Protein AF-A0A844EHF6-F1 (afdb_monomer_lite)

Radius of gyration: 12.12 Å; chains: 1; bounding box: 34×22×22 Å

pLDDT: mean 93.3, std 6.78, range [57.09, 98.25]

Foldseek 3Di:
DDDDDDDPDQQLPDPDPDDDDPDDPVLDADDDNSVVNDVSVDDVSVD

Secondary structure (DSSP, 8-state):
--------S-GGG--SS-------TT----SHHHHHHHHHH-GGGG-

Organism: NCBI:txid152331

Sequence (47 aa):
MATFKLIKGDITTMTVDAIVNAANTALSGGGGVDGAIHRAAGPELDE

Structure (mmCIF, N/CA/C/O backbone):
data_AF-A0A844EHF6-F1
#
_entry.id   AF-A0A844EHF6-F1
#
loop_
_atom_site.group_PDB
_atom_site.id
_atom_site.type_symbol
_atom_site.label_atom_id
_atom_site.label_alt_id
_atom_site.label_comp_id
_atom_site.label_asym_id
_atom_site.label_entity_id
_atom_site.label_seq_id
_atom_site.pdbx_PDB_ins_code
_atom_site.Cartn_x
_atom_site.Cartn_y
_atom_site.Cartn_z
_atom_site.occupancy
_atom_site.B_iso_or_equiv
_atom_site.auth_seq_id
_atom_site.auth_comp_id
_atom_site.auth_asym_id
_atom_site.auth_atom_id
_atom_site.pdbx_PDB_model_num
ATOM 1 N N . MET A 1 1 ? -22.363 -8.057 -3.134 1.00 84.50 1 MET A N 1
ATOM 2 C CA . MET A 1 1 ? -21.846 -6.888 -3.881 1.00 84.50 1 MET A CA 1
ATOM 3 C C . MET A 1 1 ? -20.784 -6.219 -3.031 1.00 84.50 1 MET A C 1
ATOM 5 O O . MET A 1 1 ? -20.937 -6.225 -1.816 1.00 84.50 1 MET A O 1
ATOM 9 N N . ALA A 1 2 ? -19.722 -5.694 -3.640 1.00 91.06 2 ALA A N 1
ATOM 10 C CA . ALA A 1 2 ? -18.718 -4.924 -2.912 1.00 91.06 2 ALA A CA 1
ATOM 11 C C . ALA A 1 2 ? -19.217 -3.490 -2.669 1.00 91.06 2 ALA A C 1
ATOM 13 O O . ALA A 1 2 ? -19.881 -2.911 -3.530 1.00 91.06 2 ALA A O 1
ATOM 14 N N . THR A 1 3 ? -18.890 -2.931 -1.505 1.00 96.75 3 THR A N 1
ATOM 15 C CA . THR A 1 3 ? -19.167 -1.532 -1.152 1.00 96.75 3 THR A CA 1
ATOM 16 C C . THR A 1 3 ? -17.893 -0.717 -1.328 1.00 96.75 3 THR A C 1
ATOM 18 O O . THR A 1 3 ? -16.841 -1.120 -0.838 1.00 96.75 3 THR A O 1
ATOM 21 N N . PHE A 1 4 ? -17.984 0.444 -1.977 1.00 96.12 4 PHE A N 1
ATOM 22 C CA . PHE A 1 4 ? -16.838 1.322 -2.218 1.00 96.12 4 PHE A CA 1
ATOM 23 C C . PHE A 1 4 ? -16.911 2.588 -1.363 1.00 96.12 4 PHE A C 1
ATOM 25 O O . PHE A 1 4 ? -17.989 3.134 -1.126 1.00 96.12 4 PHE A O 1
ATOM 32 N N . LYS A 1 5 ? -15.747 3.068 -0.921 1.00 96.94 5 LYS A N 1
ATOM 33 C CA . LYS A 1 5 ? -15.568 4.356 -0.241 1.00 96.94 5 LYS A CA 1
ATOM 34 C C . LYS A 1 5 ? -14.361 5.058 -0.854 1.00 96.94 5 LYS A C 1
ATOM 36 O O . LYS A 1 5 ? -13.346 4.415 -1.098 1.00 96.94 5 LYS A O 1
ATOM 41 N N . LEU A 1 6 ? -14.472 6.363 -1.088 1.00 97.69 6 LEU A N 1
ATOM 42 C CA . LEU A 1 6 ? -13.350 7.193 -1.521 1.00 97.69 6 LEU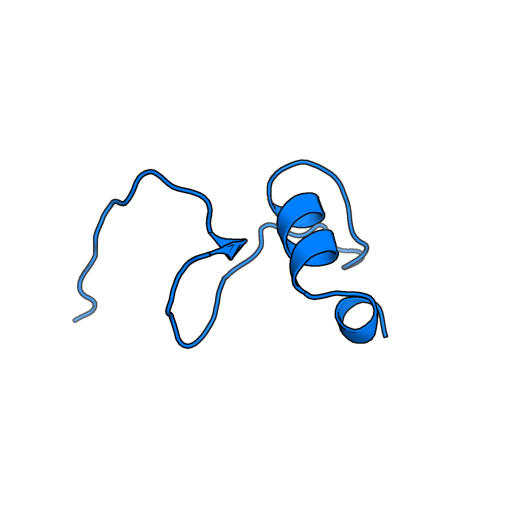 A CA 1
ATOM 43 C C . LEU A 1 6 ? -12.825 7.949 -0.305 1.00 97.69 6 LEU A C 1
ATOM 45 O O . LEU A 1 6 ? -13.568 8.692 0.335 1.00 97.69 6 LEU A O 1
ATOM 49 N N . ILE A 1 7 ? -11.554 7.741 0.016 1.00 97.25 7 ILE A N 1
ATOM 50 C CA . ILE A 1 7 ? -10.894 8.336 1.177 1.00 97.25 7 ILE A CA 1
ATOM 51 C C . ILE A 1 7 ? -9.631 9.033 0.677 1.00 97.25 7 ILE A C 1
ATOM 53 O O . ILE A 1 7 ? -8.842 8.442 -0.055 1.00 97.25 7 ILE A O 1
ATOM 57 N N . LYS A 1 8 ? -9.439 10.296 1.068 1.00 98.25 8 LYS A N 1
ATOM 58 C CA . LYS A 1 8 ? -8.176 11.013 0.864 1.00 98.25 8 LYS A CA 1
ATOM 59 C C . LYS A 1 8 ? -7.319 10.829 2.113 1.00 98.25 8 LYS A C 1
ATOM 61 O O . LYS A 1 8 ? -7.710 11.289 3.181 1.00 98.25 8 LYS A O 1
ATOM 66 N N . GLY A 1 9 ? -6.162 10.195 1.975 1.00 96.69 9 GLY A N 1
ATOM 67 C CA . GLY A 1 9 ? -5.258 9.944 3.093 1.00 96.69 9 GLY A CA 1
ATOM 68 C C . GLY A 1 9 ? -4.016 9.165 2.677 1.00 96.69 9 GLY A C 1
ATOM 69 O O . GLY A 1 9 ? -3.811 8.908 1.491 1.00 96.69 9 GLY A O 1
ATOM 70 N N . ASP A 1 10 ? -3.208 8.805 3.670 1.00 97.94 10 ASP A N 1
ATOM 71 C CA . ASP A 1 10 ? -2.045 7.934 3.513 1.00 97.94 10 ASP A CA 1
ATOM 72 C C . ASP A 1 10 ? -2.454 6.475 3.768 1.00 97.94 10 ASP A C 1
ATOM 74 O O . ASP A 1 10 ? -2.897 6.130 4.868 1.00 97.94 10 ASP A O 1
ATOM 78 N N . ILE A 1 11 ? -2.311 5.622 2.749 1.00 97.50 11 ILE A N 1
ATOM 79 C CA . ILE A 1 11 ? -2.720 4.213 2.804 1.00 97.50 11 ILE A CA 1
ATOM 80 C C . ILE A 1 11 ? -1.952 3.415 3.867 1.00 97.50 11 ILE A C 1
ATOM 82 O O . ILE A 1 11 ? -2.500 2.462 4.414 1.00 97.50 11 ILE A O 1
ATOM 86 N N . THR A 1 12 ? -0.731 3.836 4.215 1.00 97.50 12 THR A N 1
ATOM 87 C CA . THR A 1 12 ? 0.122 3.161 5.210 1.00 97.50 12 THR A CA 1
ATOM 88 C C . THR A 1 12 ? -0.423 3.254 6.637 1.00 97.50 12 THR A C 1
ATOM 90 O O . THR A 1 12 ? 0.006 2.515 7.516 1.00 97.50 12 THR A O 1
ATOM 93 N N . THR A 1 13 ? -1.398 4.138 6.871 1.00 97.88 13 THR A N 1
ATOM 94 C CA . THR A 1 13 ? -2.017 4.371 8.187 1.00 97.88 13 THR A CA 1
ATOM 95 C C . THR A 1 13 ? -3.432 3.802 8.304 1.00 97.88 13 THR A C 1
ATOM 97 O O . THR A 1 13 ? -4.096 3.978 9.327 1.00 97.88 13 THR A O 1
ATOM 100 N N . MET A 1 14 ? -3.931 3.147 7.253 1.00 97.69 14 MET A N 1
ATOM 101 C CA . MET A 1 14 ? -5.299 2.638 7.215 1.00 97.69 14 MET A CA 1
ATOM 102 C C . MET A 1 14 ? -5.459 1.400 8.095 1.00 97.69 14 MET A C 1
ATOM 104 O O . MET A 1 14 ? -4.715 0.434 7.979 1.00 97.69 14 MET A O 1
ATOM 108 N N . THR A 1 15 ? -6.487 1.403 8.943 1.00 97.25 15 THR A N 1
ATOM 109 C CA . THR A 1 15 ? -6.886 0.226 9.723 1.00 97.25 15 THR A CA 1
ATOM 110 C C . THR A 1 15 ? -7.762 -0.682 8.862 1.00 97.25 15 THR A C 1
ATOM 112 O O . THR A 1 15 ? -8.987 -0.547 8.842 1.00 97.25 15 THR A O 1
ATOM 115 N N . VAL A 1 16 ? -7.122 -1.566 8.102 1.00 96.94 16 VAL A N 1
ATOM 116 C CA . VAL A 1 16 ? -7.751 -2.524 7.182 1.00 96.94 16 VAL A CA 1
ATOM 117 C C . VAL A 1 16 ? -6.992 -3.848 7.212 1.00 96.94 16 VAL A C 1
ATOM 119 O O . VAL A 1 16 ? -5.836 -3.886 7.620 1.00 96.94 16 VAL A O 1
ATOM 122 N N . ASP A 1 17 ? -7.629 -4.922 6.749 1.00 98.25 17 ASP A N 1
ATOM 123 C CA . ASP A 1 17 ? -7.024 -6.261 6.759 1.00 98.25 17 ASP A CA 1
ATOM 124 C C . ASP A 1 17 ? -5.847 -6.397 5.778 1.00 98.25 17 ASP A C 1
ATOM 126 O O . ASP A 1 17 ? -4.928 -7.176 6.010 1.00 98.25 17 ASP A O 1
ATOM 130 N N . ALA A 1 18 ? -5.875 -5.650 4.669 1.00 97.50 18 ALA A N 1
ATOM 131 C CA . ALA A 1 18 ? -4.814 -5.629 3.670 1.00 97.50 18 ALA A CA 1
ATOM 132 C C . ALA A 1 18 ? -4.809 -4.310 2.889 1.00 97.50 18 ALA A C 1
ATOM 134 O O . ALA A 1 18 ? -5.850 -3.671 2.703 1.00 97.50 18 ALA A O 1
ATOM 135 N N . ILE A 1 19 ? -3.638 -3.945 2.370 1.00 96.81 19 ILE A N 1
ATOM 136 C CA . ILE A 1 19 ? -3.461 -2.842 1.423 1.00 96.81 19 ILE A CA 1
ATOM 137 C C . ILE A 1 19 ? -2.977 -3.391 0.080 1.00 96.81 19 ILE A C 1
ATOM 139 O O . ILE A 1 19 ? -2.263 -4.389 0.027 1.00 96.81 19 ILE A O 1
ATOM 143 N N . VAL A 1 20 ? -3.366 -2.738 -1.014 1.00 96.25 20 VAL A N 1
ATOM 144 C CA . VAL A 1 20 ? -2.913 -3.094 -2.365 1.00 96.25 20 VAL A CA 1
ATOM 145 C C . VAL A 1 20 ? -1.913 -2.047 -2.828 1.00 96.25 20 VAL A C 1
ATOM 147 O O . VAL A 1 20 ? -2.225 -0.856 -2.852 1.00 96.25 20 VAL A O 1
ATOM 150 N N . ASN A 1 21 ? -0.719 -2.498 -3.200 1.00 95.06 21 ASN A N 1
ATOM 151 C CA . ASN A 1 21 ? 0.357 -1.651 -3.691 1.00 95.06 21 ASN A CA 1
ATOM 152 C C . ASN A 1 21 ? 0.420 -1.658 -5.228 1.00 95.06 21 ASN A C 1
ATOM 154 O O . ASN A 1 21 ? 0.240 -2.697 -5.865 1.00 95.06 21 ASN A O 1
ATOM 158 N N . ALA A 1 22 ? 0.716 -0.504 -5.824 1.00 91.75 22 ALA A N 1
ATOM 159 C CA . ALA A 1 22 ? 1.060 -0.405 -7.236 1.00 91.75 22 ALA A CA 1
ATOM 160 C C . ALA A 1 22 ? 2.559 -0.698 -7.412 1.00 91.75 22 ALA A C 1
ATOM 162 O O . ALA A 1 22 ? 3.383 0.212 -7.377 1.00 91.75 22 ALA A O 1
ATOM 163 N N . ALA A 1 23 ? 2.889 -1.975 -7.601 1.00 91.25 23 ALA A N 1
ATOM 164 C CA . ALA A 1 23 ? 4.259 -2.451 -7.758 1.00 91.25 23 ALA A CA 1
ATOM 165 C C . ALA A 1 23 ? 4.684 -2.560 -9.234 1.00 91.25 23 ALA A C 1
ATOM 167 O O . ALA A 1 23 ? 3.858 -2.664 -10.147 1.00 91.25 23 ALA A O 1
ATOM 168 N N . ASN A 1 24 ? 5.997 -2.580 -9.466 1.00 89.88 24 ASN A N 1
ATOM 169 C CA . ASN A 1 24 ? 6.574 -2.982 -10.750 1.00 89.88 24 ASN A CA 1
ATOM 170 C C . ASN A 1 24 ? 6.684 -4.519 -10.850 1.00 89.88 24 ASN A C 1
ATOM 172 O O . ASN A 1 24 ? 6.519 -5.239 -9.868 1.00 89.88 24 ASN A O 1
ATOM 176 N N . THR A 1 25 ? 6.997 -5.037 -12.041 1.00 94.75 25 THR A N 1
ATOM 177 C CA . THR A 1 25 ? 7.065 -6.488 -12.298 1.00 94.75 25 THR A CA 1
ATOM 178 C C . THR A 1 25 ? 8.222 -7.204 -11.604 1.00 94.75 25 THR A C 1
ATOM 180 O O . THR A 1 25 ? 8.186 -8.425 -11.509 1.00 94.75 25 THR A O 1
ATOM 183 N N . ALA A 1 26 ? 9.253 -6.480 -11.160 1.00 91.62 26 ALA A N 1
ATOM 184 C CA . ALA A 1 26 ? 10.366 -7.061 -10.415 1.00 91.62 26 ALA A CA 1
ATOM 185 C C . ALA A 1 26 ? 10.046 -7.226 -8.921 1.00 91.62 26 ALA A C 1
ATOM 187 O O . ALA A 1 26 ? 10.850 -7.822 -8.214 1.00 91.62 26 ALA A O 1
ATOM 188 N N . LEU A 1 27 ? 8.905 -6.699 -8.449 1.00 90.88 27 LEU A N 1
ATOM 189 C CA . LEU A 1 27 ? 8.514 -6.664 -7.032 1.00 90.88 27 LEU A CA 1
ATOM 190 C C . LEU A 1 27 ? 9.563 -6.011 -6.119 1.00 90.88 27 LEU A C 1
ATOM 192 O O . LEU A 1 27 ? 9.552 -6.212 -4.914 1.00 90.88 27 LEU A O 1
ATOM 196 N N . SER A 1 28 ? 10.463 -5.212 -6.690 1.00 86.56 28 SER A N 1
ATOM 197 C CA . SER A 1 28 ? 11.443 -4.443 -5.936 1.00 86.56 28 SER A CA 1
ATOM 198 C C . SER A 1 28 ? 10.847 -3.095 -5.559 1.00 86.56 28 SER A C 1
ATOM 200 O O . SER A 1 28 ? 10.254 -2.442 -6.428 1.00 86.56 28 SER A O 1
ATOM 202 N N . GLY A 1 29 ? 11.073 -2.647 -4.325 1.00 84.25 29 GLY A N 1
ATOM 203 C CA . GLY A 1 29 ? 10.638 -1.328 -3.875 1.00 84.25 29 GLY A CA 1
ATOM 204 C C . GLY A 1 29 ? 11.069 -0.185 -4.808 1.00 84.25 29 GLY A C 1
ATOM 205 O O . GLY A 1 29 ? 12.057 -0.259 -5.548 1.00 84.25 29 GLY A O 1
ATOM 206 N N . GLY A 1 30 ? 10.298 0.893 -4.780 1.00 89.50 30 GLY A N 1
ATOM 207 C CA . GLY A 1 30 ? 10.417 2.068 -5.629 1.00 89.50 30 GLY A CA 1
ATOM 208 C C . GLY A 1 30 ? 10.089 3.368 -4.887 1.00 89.50 30 GLY A C 1
ATOM 209 O O . GLY A 1 30 ? 10.420 3.564 -3.719 1.00 89.50 30 GLY A O 1
ATOM 210 N N . GLY A 1 31 ? 9.487 4.321 -5.604 1.00 93.56 31 GLY A N 1
ATOM 211 C CA . GLY A 1 31 ? 9.115 5.642 -5.083 1.00 93.56 31 GLY A CA 1
ATOM 212 C C . GLY A 1 31 ? 7.616 5.785 -4.797 1.00 93.56 31 GLY A C 1
ATOM 213 O O . GLY A 1 31 ? 6.848 4.836 -4.899 1.00 93.56 31 GLY A O 1
ATOM 214 N N . GLY A 1 32 ? 7.169 7.001 -4.472 1.00 95.75 32 GLY A N 1
ATOM 215 C CA . GLY A 1 32 ? 5.741 7.297 -4.303 1.00 95.75 32 GLY A CA 1
ATOM 216 C C . GLY A 1 32 ? 5.076 6.497 -3.175 1.00 95.75 32 GLY A C 1
ATOM 217 O O . GLY A 1 32 ? 5.628 6.399 -2.079 1.00 95.75 32 GLY A O 1
ATOM 218 N N . VAL A 1 33 ? 3.878 5.964 -3.447 1.00 96.56 33 VAL A N 1
ATOM 219 C CA . VAL A 1 33 ? 3.094 5.166 -2.483 1.00 96.56 33 VAL A CA 1
ATOM 220 C C . VAL A 1 33 ? 3.767 3.827 -2.187 1.00 96.56 33 VAL A C 1
ATOM 222 O O . VAL A 1 33 ? 3.810 3.432 -1.031 1.00 96.56 33 VAL A O 1
ATOM 225 N N . ASP A 1 34 ? 4.354 3.181 -3.192 1.00 95.19 34 ASP A N 1
ATOM 226 C CA . ASP A 1 34 ? 5.116 1.940 -3.030 1.00 95.19 34 ASP A CA 1
ATOM 227 C C . ASP A 1 34 ? 6.265 2.134 -2.029 1.00 95.19 34 ASP A C 1
ATOM 229 O O . ASP A 1 34 ? 6.301 1.494 -0.981 1.00 95.19 34 ASP A O 1
ATOM 233 N N . GLY A 1 35 ? 7.105 3.150 -2.243 1.00 94.94 35 GLY A N 1
ATOM 234 C CA . GLY A 1 35 ? 8.174 3.467 -1.298 1.00 94.94 35 GLY A CA 1
ATOM 235 C C . GLY A 1 35 ? 7.666 3.859 0.098 1.00 94.94 35 GLY A C 1
ATOM 236 O O . GLY A 1 35 ? 8.364 3.642 1.087 1.00 94.94 35 GLY A O 1
ATOM 237 N N . ALA A 1 36 ? 6.469 4.449 0.213 1.00 97.00 36 ALA A N 1
ATOM 238 C CA . ALA A 1 36 ? 5.848 4.708 1.515 1.00 97.00 36 ALA A CA 1
ATOM 239 C C . ALA A 1 36 ? 5.439 3.406 2.216 1.00 97.00 36 ALA A C 1
ATOM 241 O O . ALA A 1 36 ? 5.695 3.267 3.410 1.00 97.00 36 ALA A O 1
ATOM 242 N N . ILE A 1 37 ? 4.885 2.447 1.472 1.00 96.25 37 ILE A N 1
ATOM 243 C CA . ILE A 1 37 ? 4.528 1.117 1.971 1.00 96.25 37 ILE A CA 1
ATOM 244 C C . ILE A 1 37 ? 5.774 0.361 2.436 1.00 96.25 37 ILE A C 1
ATOM 246 O O . ILE A 1 37 ? 5.786 -0.080 3.579 1.00 96.25 37 ILE A O 1
ATOM 250 N N . HIS A 1 38 ? 6.841 0.297 1.630 1.00 95.06 38 HIS A N 1
ATOM 251 C CA . HIS A 1 38 ? 8.098 -0.357 2.028 1.00 95.06 38 HIS A CA 1
ATOM 252 C C . HIS A 1 38 ? 8.684 0.252 3.310 1.00 95.06 38 HIS A C 1
ATOM 254 O O . HIS A 1 38 ? 9.026 -0.464 4.249 1.00 95.06 38 HIS A O 1
ATOM 260 N N . ARG A 1 39 ? 8.720 1.590 3.415 1.00 95.12 39 ARG A N 1
ATOM 261 C CA . ARG A 1 39 ? 9.199 2.259 4.639 1.00 95.12 39 ARG A CA 1
ATOM 262 C C . ARG A 1 39 ? 8.331 1.974 5.866 1.00 95.12 39 ARG A C 1
ATOM 264 O O . ARG A 1 39 ? 8.873 1.911 6.964 1.00 95.12 39 ARG A O 1
ATOM 271 N N . ALA A 1 40 ? 7.014 1.864 5.698 1.00 96.31 40 ALA A N 1
ATOM 272 C CA . ALA A 1 40 ? 6.082 1.632 6.800 1.00 96.31 40 ALA A CA 1
ATOM 273 C C . ALA A 1 40 ? 6.037 0.161 7.242 1.00 96.31 40 ALA A C 1
ATOM 275 O O . ALA A 1 40 ? 5.920 -0.104 8.435 1.00 96.31 40 ALA A O 1
ATOM 276 N N . ALA A 1 41 ? 6.133 -0.777 6.296 1.00 94.81 41 ALA A N 1
ATOM 277 C CA . ALA A 1 41 ? 6.130 -2.214 6.562 1.00 94.81 41 ALA A CA 1
ATOM 278 C C . ALA A 1 41 ? 7.443 -2.697 7.196 1.00 94.81 41 ALA A C 1
ATOM 280 O O . ALA A 1 41 ? 7.434 -3.646 7.974 1.00 94.81 41 ALA A O 1
ATOM 281 N N . GLY A 1 42 ? 8.554 -2.010 6.916 1.00 94.06 42 GLY A N 1
ATOM 282 C CA . GLY A 1 42 ? 9.864 -2.371 7.443 1.00 94.06 42 GLY A CA 1
ATOM 283 C C . GLY A 1 42 ? 10.569 -3.447 6.607 1.00 94.06 42 GLY A C 1
ATOM 284 O O . GLY A 1 42 ? 10.081 -3.830 5.544 1.00 94.06 42 GLY A O 1
ATOM 285 N N . PRO A 1 43 ? 11.747 -3.911 7.064 1.00 91.44 43 PRO A N 1
ATOM 286 C CA . PRO A 1 43 ? 12.647 -4.742 6.262 1.00 91.44 43 PRO A CA 1
ATOM 287 C C . PRO A 1 43 ? 12.079 -6.120 5.894 1.00 91.44 43 PRO A C 1
ATOM 289 O O . PRO A 1 43 ? 12.494 -6.674 4.887 1.00 91.44 43 PRO A O 1
ATOM 292 N N . GLU A 1 44 ? 11.116 -6.645 6.657 1.00 91.12 44 GLU A N 1
ATOM 293 C CA . GLU A 1 44 ? 10.490 -7.953 6.397 1.00 91.12 44 GLU A CA 1
ATOM 294 C C . GLU A 1 44 ? 9.681 -7.990 5.090 1.00 91.12 44 GLU A C 1
ATOM 296 O O . GLU A 1 44 ? 9.388 -9.068 4.586 1.00 91.12 44 GLU A O 1
ATOM 301 N N . LEU A 1 45 ? 9.303 -6.835 4.525 1.00 90.12 45 LEU A N 1
ATOM 302 C CA . LEU A 1 45 ? 8.584 -6.800 3.247 1.00 90.12 45 LEU A CA 1
ATOM 303 C C . LEU A 1 45 ? 9.498 -7.094 2.042 1.00 90.12 45 LEU A C 1
ATOM 305 O O . LEU A 1 45 ? 8.995 -7.467 0.985 1.00 90.12 45 LEU A O 1
ATOM 309 N N . ASP A 1 46 ? 10.811 -6.913 2.198 1.00 78.50 46 ASP A N 1
ATOM 310 C CA . ASP A 1 46 ? 11.815 -7.123 1.148 1.00 78.50 46 ASP A CA 1
ATOM 311 C C . ASP A 1 46 ? 12.555 -8.479 1.277 1.00 78.50 46 ASP A C 1
ATOM 313 O O . ASP A 1 46 ? 13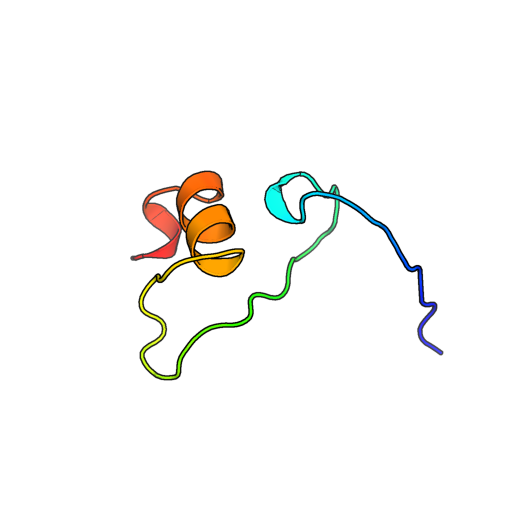.474 -8.735 0.493 1.00 78.50 46 ASP A O 1
ATOM 317 N N . GLU A 1 47 ? 12.186 -9.331 2.250 1.00 57.09 47 GLU A N 1
ATOM 318 C CA . GLU A 1 47 ? 12.674 -10.724 2.385 1.00 57.09 47 GLU A CA 1
ATOM 319 C C . GLU A 1 47 ? 11.976 -11.691 1.412 1.00 57.09 47 GLU A C 1
ATOM 321 O O . GLU A 1 47 ? 12.697 -12.520 0.802 1.00 57.09 47 GLU A O 1
#

InterPro domains:
  IPR002589 Macro domain [PF01661] (20-47)
  IPR002589 Macro domain [PS51154] (1-47)
  IPR043472 Macro domain-like [G3DSA:3.40.220.10] (1-47)
  IPR043472 Macro domain-like [SSF52949] (3-45)

=== Feature glossary ===
Key to the feature types in this record:

Secondary structure (8-state, DSSP). Secondary structure is the local, repeating backbone conformation. DSSP classifies it into eight states by reading the hydrogen-bond network: three helix types (H, G, I), two β types (E, B), two non-regular types (T, S), and unstructured coil (-).

Backbone torsions (φ/ψ). Backbone dihedral angles. Every residue except chain termini has a φ (preceding-C → N → Cα → C) and a ψ (N → Cα → C → next-N). They are reported in degrees following the IUPAC sign convention. Secondary structure is essentially a statement about which (φ, ψ) basin each residue occupies.

Predicted aligned error. Predicted Aligned Error (PAE) is an AlphaFold confidence matrix: entry (i, j) is the expected error in the position of residue j, in ångströms, when the prediction is superimposed on the true structure at residue i. Low PAE within a block of residues means that block is internally rigid and well-predicted; high PAE between two blocks means their relative placement is uncertain even if each block individually is confident.

B-factor. B-factor (Debye–Waller factor) reflects atomic displacement in the crystal lattice. It is an experimental observable (units Å²), not a prediction; low values mean the atom is pinned down, high values mean it moves or is heterogeneous across the crystal.

Secondary structure (3-state, P-SEA). Three-state secondary structure (P-SEA) collapses the eight DSSP classes into helix (a), strand (b), and coil (c). P-SEA assigns these from Cα geometry alone — distances and angles — without requiring backbone oxygens, so it works on any Cα trace.

Sequence. Primary s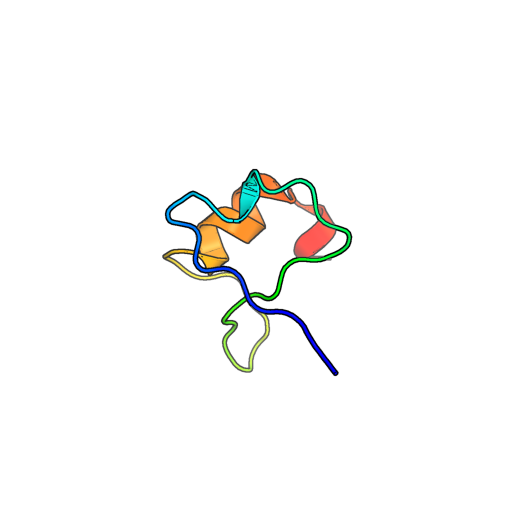tructure: the covalent order of the twenty standard amino acids along the backbone. Two proteins with the same sequence will (almost always) fold to the same structure; two with 30% identity often share a fold but not the details.

pLDDT. pLDDT is the predicted lDDT-Cα score: AlphaFold's confidence that the local environment of each residue (all inter-atomic distances within 15 Å) is correctly placed. It is a per-residue number between 0 and 100, with higher meaning more reliable.

InterPro / GO / CATH / organism. Functional annotations link the protein to curated databases. InterPro entries identify conserved domains and families by matching the sequence against member-database signatures (Pfam, PROSITE, CDD, …). Gene Ontology (GO) terms describe molecular function, biological process, and cellular component in a controlled vocabulary. CATH places the structure in a hierarchical fold classification (Class/Architecture/Topology/Homologous-superfamily). The organism is the source species.

Contact-map, Ramachandran, and PAE plots. Three diagnostic plots accompany the record. The Cα contact map visualizes the tertiary structure as a 2D adjacency matrix (8 Å cutoff, sequence-local contacts suppressed). The Ramachandran plot shows the distribution of backbone (φ, ψ) torsions, with points in the α and β basins reflecting secondary structure content. The PAE plot shows AlphaFold's inter-residue confidence as a color matrix.

mmCIF coordinates. The mmCIF table is the protein's shape written out atom by atom. For each backbone N, Cα, C, and carbonyl O, it records an (x, y, z) coordinate triple in Å plus the residue type, chain letter, and residue number.

Radius of gyration, Cα contacts, bounding box. Three whole-structure scalars: the radius of gyration (RMS distance of Cα from centroid, in Å), the count of Cα–Cα contacts (pairs closer than 8 Å and separated by more than four residues in sequence — i.e. tertiary, not local, contacts), and the bounding-box dimensions. Together they distinguish compact globular folds from extended fibres or disordered chains.

Foldseek 3Di. The Foldseek 3Di string encodes local tertiary geometry as a 20-letter alphabet — one character per residue — derived from the relative positions of nearby Cα atoms. Unlike the amino-acid sequence, 3Di is a direct function of the 3D structure, so two proteins with the same fold have similar 3Di strings even at low sequence identity.

Rendered structure images. Six rendered views show the 3D structure from the faces of a cube — i.e. along ±x, ±y, ±z. Rendering representation is drawn randomly per protein from cartoon (secondary-structure ribbons), sticks (backbone bonds), or molecular surface; coloring is either N→C rainbow (blue at the N-terminus through red at the C-terminus) or one color per chain.

Ne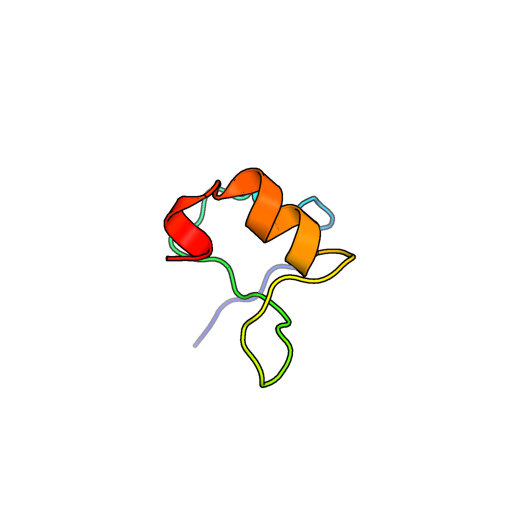arest PDB structures. The Foldseek neighbor list gives the closest experimentally determined structures in the PDB, ranked by structural alignment. TM-score near 1 means near-identical fold; near 0.3 means only rough topology match. This is how one finds what a novel AlphaFold prediction most resembles in the solved-stru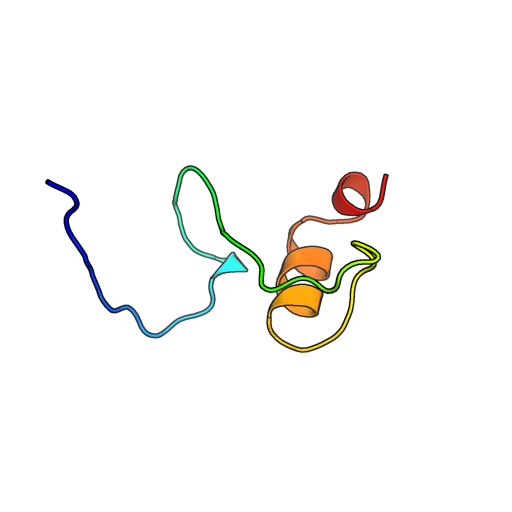cture universe.

Solvent-accessibl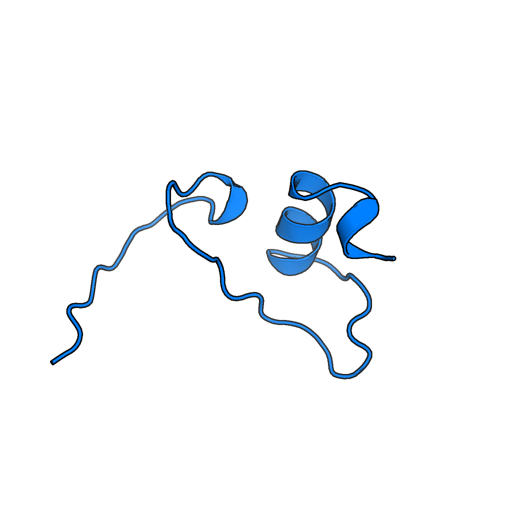e surface area. SASA measures how much of the protein is reachable by solvent. It is computed by rolling a water-sized probe over the atomic surface and summing the exposed area (Å²). Per-residue SASA distinguishes core (buried, low SASA) from surface (exposed, high SASA) residues; total SASA is a whole-molecule size measure.